Protein AF-A0A7D8YHL4-F1 (afdb_monomer_lite)

Secondary structure (DSSP, 8-state):
---TTS----SHHHHHHHHHHHHHHHHHHHHHHHHHHHHHHHHHHHHHHHH--S--S-----EEETTEEE-HHHHHHHHHHHHHHHHHHHHHHHHHHHHHHHHT-

pLDDT: mean 80.64, std 13.35, range [48.62, 94.75]

Structure (mmCIF, N/CA/C/O backbone):
data_AF-A0A7D8YHL4-F1
#
_entry.id   AF-A0A7D8YHL4-F1
#
loop_
_atom_site.group_PDB
_atom_site.id
_atom_site.type_symbol
_atom_site.label_atom_id
_atom_site.label_alt_id
_atom_site.label_comp_id
_atom_site.label_asym_id
_atom_site.label_entity_id
_atom_site.label_seq_id
_atom_site.pdbx_PDB_ins_code
_atom_site.Cartn_x
_atom_site.Cartn_y
_atom_site.Cartn_z
_atom_site.occupancy
_atom_site.B_iso_or_equiv
_atom_site.auth_seq_id
_atom_site.auth_comp_id
_atom_site.auth_asym_id
_atom_site.auth_atom_id
_atom_site.pdbx_PDB_model_num
ATOM 1 N N . MET A 1 1 ? 28.785 -3.024 -55.436 1.00 51.47 1 MET A N 1
ATOM 2 C CA . MET A 1 1 ? 27.317 -2.856 -55.373 1.00 51.47 1 MET A CA 1
ATOM 3 C C . MET A 1 1 ? 26.881 -3.254 -53.976 1.00 51.47 1 MET A C 1
ATOM 5 O O . MET A 1 1 ? 27.248 -4.341 -53.554 1.00 51.47 1 MET A O 1
ATOM 9 N N . ALA A 1 2 ? 26.217 -2.361 -53.239 1.00 51.47 2 ALA A N 1
ATOM 10 C CA . ALA A 1 2 ? 25.664 -2.686 -51.923 1.00 51.47 2 ALA A CA 1
ATOM 11 C C . ALA A 1 2 ? 24.565 -3.751 -52.078 1.00 51.47 2 ALA A C 1
ATOM 13 O O . ALA A 1 2 ? 23.822 -3.714 -53.060 1.00 51.47 2 ALA A O 1
ATOM 14 N N . ASN A 1 3 ? 24.510 -4.719 -51.163 1.00 58.78 3 ASN A N 1
ATOM 15 C CA . ASN A 1 3 ? 23.579 -5.842 -51.227 1.00 58.78 3 ASN A CA 1
ATOM 16 C C . ASN A 1 3 ? 22.136 -5.353 -50.968 1.00 58.78 3 ASN A C 1
ATOM 18 O O . ASN A 1 3 ? 21.862 -4.874 -49.870 1.00 58.78 3 ASN A O 1
ATOM 22 N N . PRO A 1 4 ? 21.200 -5.479 -51.927 1.00 59.31 4 PRO A N 1
ATOM 23 C CA . PRO A 1 4 ? 19.826 -4.991 -51.775 1.00 59.31 4 PRO A CA 1
ATOM 24 C C . PRO A 1 4 ? 18.961 -5.838 -50.824 1.00 59.31 4 PRO A C 1
ATOM 26 O O . PRO A 1 4 ? 17.824 -5.465 -50.551 1.00 59.31 4 PRO A O 1
ATOM 29 N N . TYR A 1 5 ? 19.491 -6.955 -50.314 1.00 53.50 5 TYR A N 1
ATOM 30 C CA . TYR A 1 5 ? 18.844 -7.806 -49.309 1.00 53.50 5 TYR A CA 1
ATOM 31 C C . TYR A 1 5 ? 19.453 -7.668 -47.918 1.00 53.50 5 TYR A C 1
ATOM 33 O O . TYR A 1 5 ? 19.135 -8.467 -47.040 1.00 53.50 5 TYR A O 1
ATOM 41 N N . GLU A 1 6 ? 20.346 -6.701 -47.703 1.00 51.09 6 GLU A N 1
ATOM 42 C CA . GLU A 1 6 ? 20.789 -6.386 -46.353 1.00 51.09 6 GLU A CA 1
ATOM 43 C C . GLU A 1 6 ? 19.582 -5.796 -45.610 1.00 51.09 6 GLU A C 1
ATOM 45 O O . GLU A 1 6 ? 19.082 -4.737 -46.008 1.00 51.09 6 GLU A O 1
ATOM 50 N N . PRO A 1 7 ? 19.032 -6.490 -44.596 1.00 51.88 7 PRO A N 1
ATOM 51 C CA . PRO A 1 7 ? 17.901 -5.964 -43.866 1.00 51.88 7 PRO A CA 1
ATOM 52 C C . PRO A 1 7 ? 18.367 -4.651 -43.243 1.00 51.88 7 PRO A C 1
ATOM 54 O O . PRO A 1 7 ? 19.256 -4.638 -42.395 1.00 51.88 7 PRO A O 1
ATOM 57 N N . SER A 1 8 ? 17.747 -3.536 -43.618 1.00 53.31 8 SER A N 1
ATOM 58 C CA . SER A 1 8 ? 17.889 -2.254 -42.906 1.00 53.31 8 SER A CA 1
ATOM 59 C C . SER A 1 8 ? 17.149 -2.272 -41.548 1.00 53.31 8 SER A C 1
ATOM 61 O O . SER A 1 8 ? 16.777 -1.246 -40.976 1.00 53.31 8 SER A O 1
ATOM 63 N N . ASP A 1 9 ? 16.986 -3.476 -41.012 1.00 48.62 9 ASP A N 1
ATOM 64 C CA . ASP A 1 9 ? 16.160 -3.907 -39.904 1.00 48.62 9 ASP A CA 1
ATOM 65 C C . ASP A 1 9 ? 17.092 -4.121 -38.697 1.00 48.62 9 ASP A C 1
ATOM 67 O O . ASP A 1 9 ? 17.885 -5.051 -38.680 1.00 48.62 9 ASP A O 1
ATOM 71 N N . PHE A 1 10 ? 17.125 -3.364 -37.605 1.00 55.62 10 PHE A N 1
ATOM 72 C CA . PHE A 1 10 ? 16.330 -2.255 -37.114 1.00 55.62 10 PHE A CA 1
ATOM 73 C C . PHE A 1 10 ? 17.094 -1.633 -35.928 1.00 55.62 10 PHE A C 1
ATOM 75 O O . PHE A 1 10 ? 17.367 -2.334 -34.951 1.00 55.62 10 PHE A O 1
ATOM 82 N N . PRO A 1 11 ? 17.272 -0.307 -35.872 1.00 53.50 11 PRO A N 1
ATOM 83 C CA . PRO A 1 11 ? 17.368 0.393 -34.594 1.00 53.50 11 PRO A CA 1
ATOM 84 C C . PRO A 1 11 ? 15.976 0.780 -34.055 1.00 53.50 11 PRO A C 1
ATOM 86 O O . PRO A 1 11 ? 15.788 0.936 -32.849 1.00 53.50 11 PRO A O 1
ATOM 89 N N . ILE A 1 12 ? 14.959 0.897 -34.918 1.00 52.28 12 ILE A N 1
ATOM 90 C CA . ILE A 1 12 ? 13.655 1.480 -34.551 1.00 52.28 12 ILE A CA 1
ATOM 91 C C . ILE A 1 12 ? 12.814 0.535 -33.673 1.00 52.28 12 ILE A C 1
ATOM 93 O O . ILE A 1 12 ? 12.245 0.977 -32.672 1.00 52.2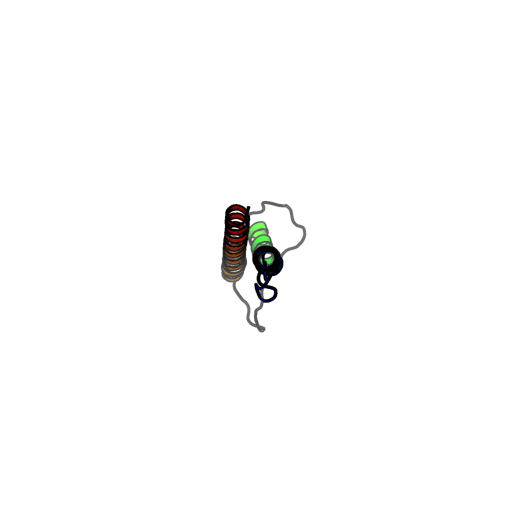8 12 ILE A O 1
ATOM 97 N N . THR A 1 13 ? 12.751 -0.767 -33.981 1.00 54.41 13 THR A N 1
ATOM 98 C CA . THR A 1 13 ? 11.968 -1.740 -33.188 1.00 54.41 13 THR A CA 1
ATOM 99 C C . THR A 1 13 ? 12.616 -2.037 -31.837 1.00 54.41 13 THR A C 1
ATOM 101 O O . THR A 1 13 ? 11.908 -2.080 -30.827 1.00 54.41 13 THR A O 1
ATOM 104 N N . ALA A 1 14 ? 13.946 -2.146 -31.765 1.00 56.06 14 ALA A N 1
ATOM 105 C CA . ALA A 1 14 ? 14.678 -2.317 -30.507 1.00 56.06 14 ALA A CA 1
ATOM 106 C C . ALA A 1 14 ? 14.488 -1.112 -29.562 1.00 56.06 14 ALA A C 1
ATOM 108 O O . ALA A 1 14 ? 14.138 -1.276 -28.388 1.00 56.06 14 ALA A O 1
ATOM 109 N N . VAL A 1 15 ? 14.606 0.116 -30.084 1.00 56.53 15 VAL A N 1
ATOM 110 C CA . VAL A 1 15 ? 14.398 1.355 -29.312 1.00 56.53 15 VAL A CA 1
ATOM 111 C C . VAL A 1 15 ? 12.934 1.518 -28.872 1.00 56.53 15 VAL A C 1
ATOM 113 O O . VAL A 1 15 ? 12.668 1.886 -27.721 1.00 56.53 15 VAL A O 1
ATOM 116 N N . ALA A 1 16 ? 11.962 1.204 -29.736 1.00 59.16 16 ALA A N 1
ATOM 117 C CA . ALA A 1 16 ? 10.538 1.255 -29.394 1.00 59.16 16 ALA A CA 1
ATOM 118 C C . ALA A 1 16 ? 10.150 0.218 -28.321 1.00 59.16 16 ALA A C 1
ATOM 120 O O . ALA A 1 16 ? 9.345 0.515 -27.430 1.00 59.16 16 ALA A O 1
ATOM 121 N N . THR A 1 17 ? 10.751 -0.973 -28.364 1.00 59.91 17 THR A N 1
ATOM 122 C CA . THR A 1 17 ? 10.519 -2.054 -27.392 1.00 59.91 17 THR A CA 1
ATOM 123 C C . THR A 1 17 ? 11.076 -1.682 -26.017 1.00 59.91 17 THR A C 1
ATOM 125 O O . THR A 1 17 ? 10.369 -1.805 -25.013 1.00 59.91 17 THR A O 1
ATOM 128 N N . ASN A 1 18 ? 12.274 -1.090 -25.971 1.00 66.81 18 ASN A N 1
ATOM 129 C CA . ASN A 1 18 ? 12.878 -0.573 -24.742 1.00 66.81 18 ASN A CA 1
ATOM 130 C C . ASN A 1 18 ? 12.056 0.555 -24.095 1.00 66.81 18 ASN A C 1
ATOM 132 O O . ASN A 1 18 ? 11.817 0.542 -22.884 1.00 66.81 18 ASN A O 1
ATOM 136 N N . ARG A 1 19 ? 11.538 1.507 -24.887 1.00 67.81 19 ARG A N 1
ATOM 137 C CA . ARG A 1 19 ? 10.662 2.575 -24.363 1.00 67.81 19 ARG A CA 1
ATOM 138 C C . ARG A 1 19 ? 9.339 2.034 -23.820 1.00 67.81 19 ARG A C 1
ATOM 140 O O . ARG A 1 19 ? 8.888 2.481 -22.763 1.00 67.81 19 ARG A O 1
ATOM 147 N N . ARG A 1 20 ? 8.719 1.063 -24.503 1.00 72.88 20 ARG A N 1
ATOM 148 C CA . ARG A 1 20 ? 7.491 0.403 -24.022 1.00 72.88 20 ARG A CA 1
ATOM 149 C C . ARG A 1 20 ? 7.737 -0.355 -22.716 1.00 72.88 20 ARG A C 1
ATOM 151 O O . ARG A 1 20 ? 6.909 -0.253 -21.813 1.00 72.88 20 ARG A O 1
ATOM 158 N N . ALA A 1 21 ? 8.867 -1.049 -22.584 1.00 72.88 21 ALA A N 1
ATOM 159 C CA . ALA A 1 21 ? 9.232 -1.766 -21.364 1.00 72.88 21 ALA A CA 1
ATOM 160 C C . ALA A 1 21 ? 9.412 -0.816 -20.167 1.00 72.88 21 ALA A C 1
ATOM 162 O O . ALA A 1 21 ? 8.786 -1.016 -19.129 1.00 72.88 21 ALA A O 1
ATOM 163 N N . VAL A 1 22 ? 10.174 0.274 -20.324 1.00 78.12 22 VAL A N 1
ATOM 164 C CA . VAL A 1 22 ? 10.352 1.294 -19.270 1.00 78.12 22 VAL A CA 1
ATOM 165 C C . VAL A 1 22 ? 9.015 1.928 -18.872 1.00 78.12 22 VAL A C 1
ATOM 167 O O . VAL A 1 22 ? 8.739 2.095 -17.685 1.00 78.12 22 VAL A O 1
ATOM 170 N N . ARG A 1 23 ? 8.148 2.240 -19.846 1.00 82.31 23 ARG A N 1
ATOM 171 C CA . ARG A 1 23 ? 6.820 2.816 -19.583 1.00 82.31 23 ARG A CA 1
ATOM 172 C C . ARG A 1 23 ? 5.922 1.870 -18.781 1.00 82.31 23 ARG A C 1
ATOM 174 O O . ARG A 1 23 ? 5.214 2.335 -17.894 1.00 82.31 23 ARG A O 1
ATOM 181 N N . ARG A 1 24 ? 5.961 0.560 -19.054 1.00 83.00 24 ARG A N 1
ATOM 182 C CA . ARG A 1 24 ? 5.191 -0.446 -18.298 1.00 83.00 24 ARG A CA 1
ATOM 183 C C . ARG A 1 24 ? 5.576 -0.466 -16.818 1.00 83.00 24 ARG A C 1
ATOM 185 O O . ARG A 1 24 ? 4.684 -0.504 -15.979 1.00 83.00 24 ARG A O 1
ATOM 192 N N . TYR A 1 25 ? 6.868 -0.373 -16.500 1.00 85.06 25 TYR A N 1
ATOM 193 C CA . TYR A 1 25 ? 7.328 -0.321 -15.108 1.00 85.06 25 TYR A CA 1
ATOM 194 C C . TYR A 1 25 ? 6.847 0.934 -14.372 1.00 85.06 25 TYR A C 1
ATOM 196 O O . TYR A 1 25 ? 6.409 0.833 -13.230 1.00 85.06 25 TYR A O 1
ATOM 204 N N . TRP A 1 26 ? 6.855 2.094 -15.036 1.00 85.81 26 TRP A N 1
ATOM 205 C CA . TRP A 1 26 ? 6.301 3.323 -14.461 1.00 85.81 26 TRP A CA 1
ATOM 206 C C . TRP A 1 26 ? 4.798 3.224 -14.210 1.00 85.81 26 TRP A C 1
ATOM 208 O O . TRP A 1 26 ? 4.351 3.537 -13.113 1.00 85.81 26 TRP A O 1
ATOM 218 N N . ILE A 1 27 ? 4.029 2.729 -15.184 1.00 89.94 27 ILE A N 1
ATOM 219 C CA . ILE A 1 27 ? 2.581 2.536 -15.023 1.00 89.94 27 ILE A CA 1
ATOM 220 C C . ILE A 1 27 ? 2.294 1.574 -13.863 1.00 89.94 27 ILE A C 1
ATOM 222 O O . ILE A 1 27 ? 1.466 1.880 -13.009 1.00 89.94 27 ILE A O 1
ATOM 226 N N . GLY A 1 28 ? 3.006 0.443 -13.798 1.00 88.44 28 GLY A N 1
ATOM 227 C CA . GLY A 1 28 ? 2.863 -0.528 -12.712 1.00 88.44 28 GLY A CA 1
ATOM 228 C C . GLY A 1 28 ? 3.209 0.062 -11.343 1.00 88.44 28 GLY A C 1
ATOM 229 O O . GLY A 1 28 ? 2.465 -0.132 -10.388 1.00 88.44 28 GLY A O 1
ATOM 230 N N . SER A 1 29 ? 4.288 0.845 -11.257 1.00 90.50 29 SER A N 1
ATOM 231 C CA . SER A 1 29 ? 4.658 1.562 -10.034 1.00 90.50 29 SER A CA 1
ATOM 232 C C . SER A 1 29 ? 3.567 2.530 -9.584 1.00 90.50 29 SER A C 1
ATOM 234 O O . SER A 1 29 ? 3.211 2.531 -8.410 1.00 90.50 29 SER A O 1
ATOM 236 N N .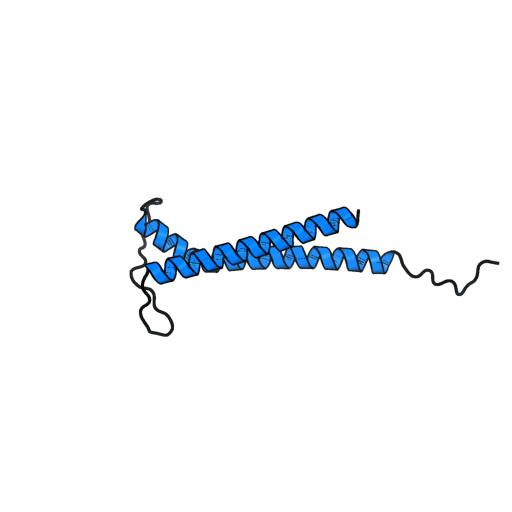 THR A 1 30 ? 3.032 3.351 -10.491 1.00 91.44 30 THR A N 1
ATOM 237 C CA . THR A 1 30 ? 1.989 4.324 -10.149 1.00 91.44 30 THR A CA 1
ATOM 238 C C . THR A 1 30 ? 0.706 3.625 -9.709 1.00 91.44 30 THR A C 1
ATOM 240 O O . THR A 1 30 ? 0.118 4.016 -8.705 1.00 91.44 30 THR A O 1
ATOM 243 N N . ALA A 1 31 ? 0.300 2.561 -10.406 1.00 92.94 31 ALA A N 1
ATOM 244 C CA . ALA A 1 31 ? -0.877 1.781 -10.038 1.00 92.94 31 ALA A CA 1
ATOM 245 C C . ALA A 1 31 ? -0.737 1.162 -8.639 1.00 92.94 31 ALA A C 1
ATOM 247 O O . ALA A 1 31 ? -1.635 1.317 -7.815 1.00 92.94 31 ALA A O 1
ATOM 248 N N . LEU A 1 32 ? 0.402 0.529 -8.336 1.00 92.12 32 LEU A N 1
ATOM 249 C CA . LEU A 1 32 ? 0.661 -0.042 -7.009 1.00 92.12 32 LEU A CA 1
ATOM 250 C C . LEU A 1 32 ? 0.666 1.018 -5.908 1.00 92.12 32 LEU A C 1
ATOM 252 O O . LEU A 1 32 ? 0.185 0.756 -4.809 1.00 92.12 32 LEU A O 1
ATOM 256 N N . LEU A 1 33 ? 1.177 2.215 -6.196 1.00 91.94 33 LEU A N 1
ATOM 257 C CA . LEU A 1 33 ? 1.201 3.308 -5.231 1.00 91.94 33 LEU A CA 1
ATOM 258 C C . LEU A 1 33 ? -0.217 3.793 -4.902 1.00 91.94 33 LEU A C 1
ATOM 260 O O . LEU A 1 33 ? -0.553 3.924 -3.725 1.00 91.94 33 LEU A O 1
ATOM 264 N N . LEU A 1 34 ? -1.061 3.979 -5.923 1.00 93.38 34 LEU A N 1
ATOM 265 C CA . LEU A 1 34 ? -2.466 4.360 -5.751 1.00 93.38 34 LEU A CA 1
ATOM 266 C C . LEU A 1 34 ? -3.252 3.296 -4.977 1.00 93.38 34 LEU A C 1
ATOM 268 O O . LEU A 1 34 ? -3.926 3.626 -4.005 1.00 93.38 34 LEU A O 1
ATOM 272 N N . VAL A 1 35 ? -3.109 2.021 -5.350 1.00 93.31 35 VAL A N 1
ATOM 273 C CA . VAL A 1 35 ? -3.753 0.909 -4.633 1.00 93.31 35 VAL A CA 1
ATOM 274 C C . VAL A 1 35 ? -3.259 0.841 -3.187 1.00 93.31 35 VAL A C 1
ATOM 276 O O . VAL A 1 35 ? -4.063 0.684 -2.273 1.00 93.31 35 VAL A O 1
ATOM 279 N N . GLY A 1 36 ? -1.956 1.021 -2.958 1.00 90.69 36 GLY A N 1
ATOM 280 C CA . GLY A 1 36 ? -1.377 1.045 -1.616 1.00 90.69 36 GLY A CA 1
ATOM 281 C C . GLY A 1 36 ? -1.963 2.147 -0.733 1.00 90.69 36 GLY A C 1
ATOM 282 O O . GLY A 1 36 ? -2.247 1.887 0.432 1.00 90.69 36 GLY A O 1
ATOM 283 N N . ILE A 1 37 ? -2.225 3.342 -1.284 1.00 90.38 37 ILE A N 1
ATOM 284 C CA . ILE A 1 37 ? -2.907 4.427 -0.554 1.00 90.38 37 ILE A CA 1
ATOM 285 C C . ILE A 1 37 ? -4.314 3.986 -0.143 1.00 90.38 37 ILE A C 1
ATOM 287 O O . ILE A 1 37 ? -4.681 4.119 1.023 1.00 90.38 37 ILE A O 1
ATOM 291 N N . THR A 1 38 ? -5.094 3.433 -1.075 1.00 91.12 38 THR A N 1
ATOM 292 C CA . THR A 1 38 ? -6.469 2.995 -0.796 1.00 91.12 38 THR A CA 1
ATOM 293 C C . THR A 1 38 ? -6.519 1.901 0.269 1.00 91.12 38 THR A C 1
ATOM 295 O O . THR A 1 38 ? -7.378 1.941 1.145 1.00 91.12 38 THR A O 1
ATOM 298 N N . VAL A 1 39 ? -5.578 0.955 0.231 1.00 91.62 39 VAL A N 1
ATOM 299 C CA . VAL A 1 39 ? -5.476 -0.130 1.217 1.00 91.62 39 VAL A CA 1
ATOM 300 C C . VAL A 1 39 ? -5.020 0.388 2.586 1.00 91.62 39 VAL A C 1
ATOM 302 O O . VAL A 1 39 ? -5.524 -0.074 3.606 1.00 91.62 39 VAL A O 1
ATOM 305 N N . ALA A 1 40 ? -4.104 1.360 2.632 1.00 90.81 40 ALA A N 1
ATOM 306 C CA . ALA A 1 40 ? -3.569 1.900 3.883 1.00 90.81 40 ALA A CA 1
ATOM 307 C C . ALA A 1 40 ? -4.521 2.871 4.597 1.00 90.81 40 ALA A C 1
ATOM 309 O O . ALA A 1 40 ? -4.491 2.949 5.825 1.00 90.81 40 ALA A O 1
ATOM 310 N N . LEU A 1 41 ? -5.356 3.606 3.852 1.00 89.44 41 LEU A N 1
ATOM 311 C CA . LEU A 1 41 ? -6.260 4.644 4.367 1.00 89.44 41 LEU A CA 1
ATOM 312 C C . LEU A 1 41 ? -7.056 4.248 5.626 1.00 89.44 41 LEU A C 1
ATOM 314 O O . LEU A 1 41 ? -6.966 4.979 6.612 1.00 89.44 41 LEU A O 1
ATOM 318 N N . PRO A 1 42 ? -7.800 3.125 5.660 1.00 87.62 42 PRO A N 1
ATOM 319 C CA . PRO A 1 42 ? -8.560 2.747 6.853 1.00 87.62 42 PRO A CA 1
ATOM 320 C C . PRO A 1 42 ? -7.659 2.493 8.070 1.00 87.62 42 PRO A C 1
ATOM 322 O O . PRO A 1 42 ? -7.991 2.909 9.178 1.00 87.62 42 PRO A O 1
ATOM 325 N N . GLY A 1 43 ? -6.488 1.882 7.867 1.00 87.81 43 GLY A N 1
ATOM 326 C CA . GLY A 1 43 ? -5.505 1.682 8.932 1.00 87.81 43 GLY A CA 1
ATOM 327 C C . GLY A 1 43 ? -4.895 2.992 9.433 1.00 87.81 43 GLY A C 1
ATOM 328 O O . GLY A 1 43 ? -4.706 3.151 10.634 1.00 87.81 43 GLY A O 1
ATOM 329 N N . LEU A 1 44 ? -4.634 3.951 8.539 1.00 88.88 44 LEU A N 1
ATOM 330 C CA . LEU A 1 44 ? -4.144 5.284 8.907 1.00 88.88 44 LEU A CA 1
ATOM 331 C C . LEU A 1 44 ? -5.178 6.072 9.719 1.00 88.88 44 LEU A C 1
ATOM 333 O O . LEU A 1 44 ? -4.809 6.751 10.674 1.00 88.88 44 LEU A O 1
ATOM 337 N N . LEU A 1 45 ? -6.463 5.967 9.371 1.00 88.81 45 LEU A N 1
ATOM 338 C CA . LEU A 1 45 ? -7.546 6.606 10.122 1.00 88.81 45 LEU A CA 1
ATOM 339 C C . LEU A 1 45 ? -7.681 6.019 11.530 1.00 88.81 45 LEU A C 1
ATOM 341 O O . LEU A 1 45 ? -7.760 6.780 12.492 1.00 88.81 45 LEU A O 1
ATOM 345 N N . LEU A 1 46 ? -7.648 4.689 11.656 1.00 89.25 46 LEU A N 1
ATOM 346 C CA . LEU A 1 46 ? -7.656 4.021 12.959 1.00 89.25 46 LEU A CA 1
ATOM 347 C C . LEU A 1 46 ? -6.437 4.400 13.803 1.00 89.25 46 LEU A C 1
ATOM 349 O O . LEU A 1 46 ? -6.579 4.737 14.973 1.00 89.25 46 LEU A O 1
ATOM 353 N N . LEU A 1 47 ? -5.246 4.411 13.202 1.00 88.56 47 LEU A N 1
ATOM 354 C CA . LEU A 1 47 ? -4.023 4.800 13.901 1.00 88.56 47 LEU A CA 1
ATOM 355 C C . LEU A 1 47 ? -4.080 6.263 14.369 1.00 88.56 47 LEU A C 1
ATOM 357 O O . LEU A 1 47 ? -3.664 6.577 15.480 1.00 88.56 47 LEU A O 1
ATOM 361 N N . ASN A 1 48 ? -4.635 7.161 13.549 1.00 89.38 48 ASN A N 1
ATOM 362 C CA . ASN A 1 48 ? -4.841 8.553 13.940 1.00 89.38 48 ASN A CA 1
ATOM 363 C C . ASN A 1 48 ? -5.834 8.689 15.103 1.00 89.38 48 ASN A C 1
ATOM 365 O O . ASN A 1 48 ? -5.638 9.543 15.961 1.00 89.38 48 ASN A O 1
ATOM 369 N N . GLN A 1 49 ? -6.877 7.856 15.150 1.00 87.12 49 GLN A N 1
ATOM 370 C CA . GLN A 1 49 ? -7.832 7.827 16.263 1.00 87.12 49 GLN A CA 1
ATOM 371 C C . GLN A 1 49 ? -7.197 7.300 17.555 1.00 87.12 49 GLN A C 1
ATOM 373 O O . GLN A 1 49 ? -7.491 7.826 18.623 1.00 87.12 49 GLN A O 1
ATOM 378 N N . GLU A 1 50 ? -6.303 6.312 17.464 1.00 85.00 50 GLU A N 1
ATOM 379 C CA . GLU A 1 50 ? -5.560 5.794 18.620 1.00 85.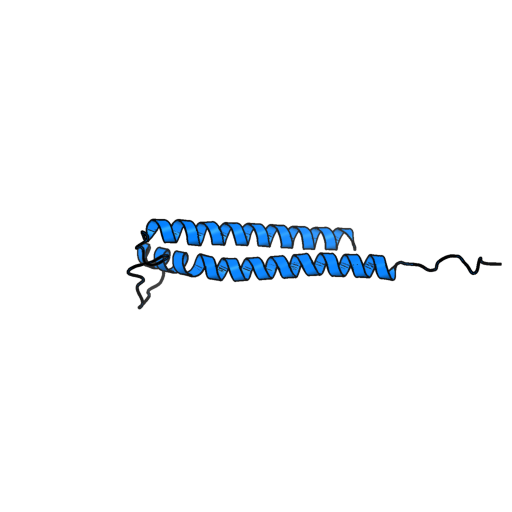00 50 GLU A CA 1
ATOM 380 C C . GLU A 1 50 ? -4.536 6.804 19.161 1.00 85.00 50 GLU A C 1
ATOM 382 O O . GLU A 1 50 ? -4.368 6.925 20.373 1.00 85.00 50 GLU A O 1
ATOM 387 N N . LEU A 1 51 ? -3.846 7.532 18.276 1.00 86.81 51 LEU A N 1
ATOM 388 C CA . LEU A 1 51 ? -2.733 8.412 18.651 1.00 86.81 51 LEU A CA 1
ATOM 389 C C . LEU A 1 51 ? -3.124 9.886 18.820 1.00 86.81 51 LEU A C 1
ATOM 391 O O . LEU A 1 51 ? -2.352 10.661 19.381 1.00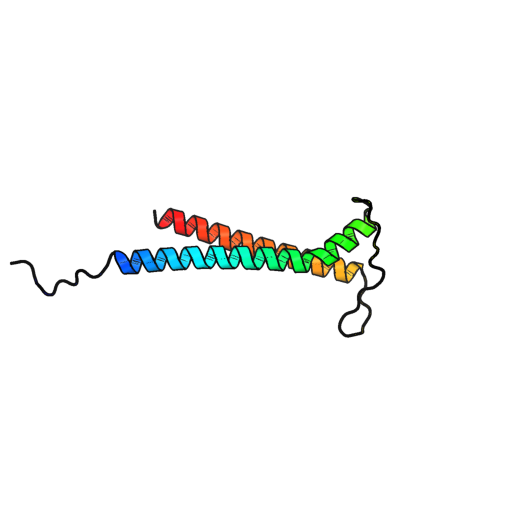 86.81 51 LEU A O 1
ATOM 395 N N . GLY A 1 52 ? -4.296 10.289 18.325 1.00 85.56 52 GLY A N 1
ATOM 396 C CA . GLY A 1 52 ? -4.801 11.658 18.432 1.00 85.56 52 GLY A CA 1
ATOM 397 C C . GLY A 1 52 ? -3.953 12.704 17.701 1.00 85.56 52 GLY A C 1
ATOM 398 O O . GLY A 1 52 ? -3.952 13.866 18.098 1.00 85.56 52 GLY A O 1
ATOM 399 N N . TRP A 1 53 ? -3.210 12.316 16.657 1.00 84.31 53 TRP A N 1
ATOM 400 C CA . TRP A 1 53 ? -2.281 13.215 15.956 1.00 84.31 53 TRP A CA 1
ATOM 401 C C . TRP A 1 53 ? -2.981 14.353 15.213 1.00 84.31 53 TRP A C 1
ATOM 403 O O . TRP A 1 53 ? -2.479 15.476 15.187 1.00 84.31 53 TRP A O 1
ATOM 413 N N . ILE A 1 54 ? -4.129 14.067 14.598 1.00 85.88 54 ILE A N 1
ATOM 414 C CA . ILE A 1 54 ? -4.930 15.035 13.850 1.00 85.88 54 ILE A CA 1
ATOM 415 C C . ILE A 1 54 ? -6.343 15.057 14.443 1.00 85.88 54 ILE A C 1
ATOM 417 O O . ILE A 1 54 ? -7.000 14.005 14.466 1.00 85.88 54 ILE A O 1
ATOM 421 N N . PRO A 1 55 ? -6.849 16.229 14.877 1.00 81.19 55 PRO A N 1
ATOM 422 C CA . PRO A 1 55 ? -8.217 16.352 15.359 1.00 81.19 55 PRO A CA 1
ATOM 423 C C . PRO A 1 55 ? -9.186 15.982 14.235 1.00 81.19 55 PRO A C 1
ATOM 425 O O . PRO A 1 55 ? -9.204 16.590 13.166 1.00 81.19 55 PRO A O 1
ATOM 428 N N . THR A 1 56 ? -9.980 14.946 14.479 1.00 77.38 56 THR A N 1
ATOM 429 C CA . THR A 1 56 ? -10.927 14.379 13.518 1.00 77.38 56 THR A CA 1
ATOM 430 C C . THR A 1 56 ? -12.317 14.356 14.138 1.00 77.38 56 THR A C 1
ATOM 432 O O . THR A 1 56 ? -12.479 14.062 15.317 1.00 77.38 56 THR A O 1
ATOM 435 N N . GLN A 1 57 ? -13.331 14.714 13.347 1.00 78.56 57 GLN A N 1
ATOM 436 C CA . GLN A 1 57 ? -14.732 14.739 13.792 1.00 78.56 57 GLN A CA 1
ATOM 437 C C . GLN A 1 57 ? -15.435 13.387 13.594 1.00 78.56 57 GLN A C 1
ATOM 439 O O . GLN A 1 57 ? -16.556 13.198 14.058 1.00 78.56 57 GLN A O 1
ATOM 444 N N . THR A 1 58 ? -14.793 12.451 12.889 1.00 73.31 58 THR A N 1
ATOM 445 C CA . THR A 1 58 ? -15.352 11.147 12.528 1.00 73.31 58 THR A CA 1
ATOM 446 C C . THR A 1 58 ? -14.521 10.006 13.114 1.00 73.31 58 THR A C 1
ATOM 448 O O . THR A 1 58 ? -13.292 9.976 13.012 1.00 73.31 58 THR A O 1
ATOM 451 N N . GLY A 1 59 ? -15.225 9.063 13.746 1.00 72.19 59 GLY A N 1
ATOM 452 C CA . GLY A 1 59 ? -14.683 7.869 14.395 1.00 72.19 59 GLY A CA 1
ATOM 453 C C . GLY A 1 59 ? -14.980 6.598 13.594 1.00 72.19 59 GLY A C 1
ATOM 454 O O . GLY A 1 59 ? -16.067 6.479 13.031 1.00 72.19 59 GLY A O 1
ATOM 455 N N . ILE A 1 60 ? -14.051 5.637 13.554 1.00 78.06 60 ILE A N 1
ATOM 456 C CA . ILE A 1 60 ? -14.324 4.273 13.086 1.00 78.06 60 ILE A CA 1
ATOM 457 C C . ILE A 1 60 ? -14.500 3.415 14.339 1.00 78.06 60 ILE A C 1
ATOM 459 O O . ILE A 1 60 ? -13.548 3.162 15.070 1.00 78.06 60 ILE A O 1
ATOM 463 N N . PHE A 1 61 ? -15.733 2.983 14.598 1.00 75.88 61 PHE A N 1
ATOM 464 C CA . PHE A 1 61 ? -16.084 2.280 15.840 1.00 75.88 61 PHE A CA 1
ATOM 465 C C . PHE A 1 61 ? -16.178 0.758 15.684 1.00 75.88 61 PHE A C 1
ATOM 467 O O . PHE A 1 61 ? -16.179 0.037 16.677 1.00 75.88 61 PHE A O 1
ATOM 474 N N . GLY A 1 62 ? -16.214 0.262 14.448 1.00 78.06 62 GLY A N 1
ATOM 475 C CA . GLY A 1 62 ? -16.227 -1.163 14.152 1.00 78.06 62 GLY A CA 1
ATOM 476 C C . GLY A 1 62 ? -15.855 -1.422 12.701 1.00 78.06 62 GLY A C 1
ATOM 477 O O . GLY A 1 62 ? -16.217 -0.650 11.812 1.00 78.06 62 GLY A O 1
ATOM 478 N N . ILE A 1 63 ? -15.112 -2.503 12.475 1.00 82.69 63 ILE A N 1
ATOM 479 C CA . ILE A 1 63 ? -14.781 -3.004 11.144 1.00 82.69 63 ILE A CA 1
ATOM 480 C C . ILE A 1 63 ? -15.325 -4.416 11.027 1.00 82.69 63 ILE A C 1
ATOM 482 O O . ILE A 1 63 ? -15.089 -5.266 11.886 1.00 82.69 63 ILE A O 1
ATOM 486 N N . GLU A 1 64 ? -16.025 -4.669 9.931 1.00 87.12 64 GLU A N 1
ATOM 487 C CA . GLU A 1 64 ? -16.579 -5.975 9.618 1.00 87.12 64 GLU A CA 1
ATOM 488 C C . GLU A 1 64 ? -16.008 -6.483 8.300 1.00 87.12 64 GLU A C 1
ATOM 490 O O . GLU A 1 64 ? -15.879 -5.744 7.323 1.00 87.12 64 GLU A O 1
ATOM 495 N N . PHE A 1 65 ? -15.676 -7.770 8.270 1.00 82.00 65 PHE A N 1
ATOM 496 C CA . PHE A 1 65 ? -15.254 -8.461 7.062 1.00 82.00 65 PHE A CA 1
ATOM 497 C C . PHE A 1 65 ? -16.141 -9.685 6.860 1.00 82.00 65 PHE A C 1
ATOM 499 O O . PHE A 1 65 ? -16.211 -10.555 7.728 1.00 82.00 65 PHE A O 1
ATOM 506 N N . ASN A 1 66 ? -16.846 -9.745 5.728 1.00 87.69 66 ASN A N 1
ATOM 507 C CA . ASN A 1 66 ? -17.832 -10.793 5.431 1.00 87.69 66 ASN A CA 1
ATOM 508 C C . ASN A 1 66 ? -18.866 -10.998 6.562 1.00 87.69 66 ASN A C 1
ATOM 510 O O . ASN A 1 66 ? -19.192 -12.132 6.913 1.00 87.69 66 ASN A O 1
ATOM 514 N N . GLY A 1 67 ? -19.339 -9.904 7.171 1.00 87.06 67 GLY A N 1
ATOM 515 C CA . GLY A 1 67 ? -20.319 -9.932 8.265 1.0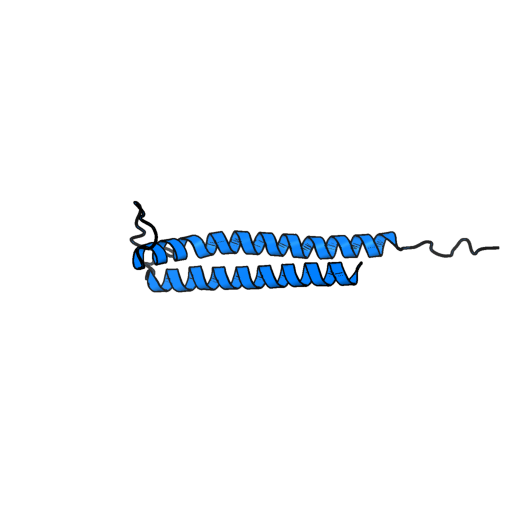0 87.06 67 GLY A CA 1
ATOM 516 C C . GLY A 1 67 ? -19.774 -10.424 9.611 1.00 87.06 67 GLY A C 1
ATOM 517 O O . GLY A 1 67 ? -20.552 -10.705 10.517 1.00 87.06 67 GLY A O 1
ATOM 518 N N . ARG A 1 68 ? -18.449 -10.567 9.758 1.00 88.88 68 ARG A N 1
ATOM 519 C CA . ARG A 1 68 ? -17.802 -10.889 11.036 1.00 88.88 68 ARG A CA 1
ATOM 520 C C . ARG A 1 68 ? -17.040 -9.676 11.566 1.00 88.88 68 ARG A C 1
ATOM 522 O O . ARG A 1 68 ? -16.294 -9.072 10.789 1.00 88.88 68 ARG A O 1
ATOM 529 N N . PRO A 1 69 ? -17.158 -9.352 12.864 1.00 88.25 69 PRO A N 1
ATOM 530 C CA . PRO A 1 69 ? -16.381 -8.277 13.457 1.00 88.25 69 PRO A CA 1
ATOM 531 C C . PRO A 1 69 ? -14.896 -8.643 13.450 1.00 88.25 69 PRO A C 1
ATOM 533 O O . PRO A 1 69 ?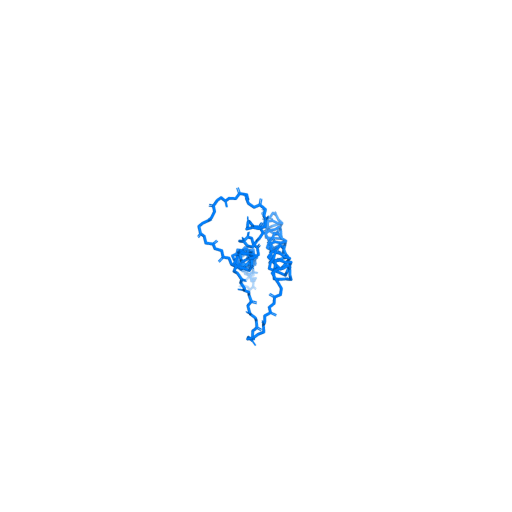 -14.503 -9.755 13.812 1.00 88.25 69 PRO A O 1
ATOM 536 N N . VAL A 1 70 ? -14.066 -7.694 13.034 1.00 88.62 70 VAL A N 1
ATOM 537 C CA . VAL A 1 70 ? -12.607 -7.794 13.049 1.00 88.62 70 VAL A CA 1
ATOM 538 C C . VAL A 1 70 ? -12.080 -6.787 14.059 1.00 88.62 70 VAL A C 1
ATOM 540 O O . VAL A 1 70 ? -12.559 -5.659 14.128 1.00 88.62 70 VAL A O 1
ATOM 543 N N . SER A 1 71 ? -11.082 -7.181 14.853 1.00 88.12 71 SER A N 1
ATOM 544 C CA . SER A 1 71 ? -10.486 -6.251 15.812 1.00 88.12 71 SER A CA 1
ATOM 545 C C . SER A 1 71 ? -9.806 -5.081 15.089 1.00 88.12 71 SER A C 1
ATOM 547 O O . SER A 1 71 ? -9.110 -5.286 14.087 1.00 88.12 71 SER A O 1
ATOM 549 N N . ASN A 1 72 ? -9.954 -3.864 15.621 1.00 85.88 72 ASN A N 1
ATOM 550 C CA . ASN A 1 72 ? -9.331 -2.665 15.050 1.00 85.88 72 ASN A CA 1
ATOM 551 C C . ASN A 1 72 ? -7.808 -2.824 14.945 1.00 85.88 72 ASN A C 1
ATOM 553 O O . ASN A 1 72 ? -7.232 -2.527 13.905 1.00 85.88 72 ASN A O 1
ATOM 557 N N . ALA A 1 73 ? -7.164 -3.418 15.956 1.00 86.00 73 ALA A N 1
ATOM 558 C CA . ALA A 1 73 ? -5.728 -3.696 15.932 1.00 86.00 73 ALA A CA 1
ATOM 559 C C . ALA A 1 73 ? -5.323 -4.620 14.767 1.00 86.00 73 ALA A C 1
ATOM 561 O O . ALA A 1 73 ? -4.303 -4.398 14.110 1.00 86.00 73 ALA A O 1
ATOM 562 N N . THR A 1 74 ? -6.121 -5.654 14.486 1.00 88.56 74 THR A N 1
ATOM 563 C CA . THR A 1 74 ? -5.899 -6.555 13.346 1.00 88.56 74 THR A CA 1
ATOM 564 C C . THR A 1 74 ? -6.068 -5.807 12.025 1.00 88.56 74 THR A C 1
ATOM 566 O O . THR A 1 74 ? -5.203 -5.903 11.153 1.00 88.56 74 THR A O 1
ATOM 569 N N . ALA A 1 75 ? -7.140 -5.027 11.891 1.00 86.88 75 ALA A N 1
ATOM 570 C CA . ALA A 1 75 ? -7.417 -4.244 10.693 1.00 86.88 75 ALA A CA 1
ATOM 571 C C . ALA A 1 75 ? -6.322 -3.200 10.412 1.00 86.88 75 ALA A C 1
ATOM 573 O O . ALA A 1 75 ? -5.866 -3.096 9.271 1.00 86.88 75 ALA A O 1
ATOM 574 N N . THR A 1 76 ? -5.833 -2.498 11.440 1.00 89.38 76 THR A N 1
ATOM 575 C CA . THR A 1 76 ? -4.718 -1.543 11.341 1.00 89.38 76 THR A CA 1
ATOM 576 C C . THR A 1 76 ? -3.451 -2.229 10.843 1.00 89.38 76 THR A C 1
ATOM 578 O O . THR A 1 76 ? -2.857 -1.787 9.858 1.00 89.38 76 THR A O 1
ATOM 581 N N . ARG A 1 77 ? -3.057 -3.350 11.466 1.00 90.62 77 ARG A N 1
ATOM 582 C CA . ARG A 1 77 ? -1.841 -4.093 11.093 1.00 90.62 77 ARG A CA 1
ATOM 583 C C . ARG A 1 77 ? -1.880 -4.571 9.646 1.00 90.62 77 ARG A C 1
ATOM 585 O O . ARG A 1 77 ? -0.899 -4.383 8.931 1.00 90.62 77 ARG A O 1
ATOM 592 N N . TYR A 1 78 ? -2.992 -5.159 9.205 1.00 90.12 78 TYR A N 1
ATOM 593 C CA . TYR A 1 78 ? -3.110 -5.637 7.826 1.00 90.12 78 TYR A CA 1
ATOM 594 C C . TYR A 1 78 ? -3.187 -4.494 6.816 1.00 90.12 78 TYR A C 1
ATOM 596 O O . TYR A 1 78 ? -2.490 -4.547 5.808 1.00 90.12 78 TYR A O 1
ATOM 604 N N . SER A 1 79 ? -3.970 -3.449 7.087 1.00 91.31 79 SER A N 1
ATOM 605 C CA . SER A 1 79 ? -4.133 -2.315 6.166 1.00 91.31 79 SER A CA 1
ATOM 606 C C . SER A 1 79 ? -2.814 -1.570 5.957 1.00 91.31 79 SER A C 1
ATOM 608 O O . SER A 1 79 ? -2.380 -1.369 4.823 1.00 91.31 79 SER A O 1
ATOM 610 N N . ILE A 1 80 ? -2.125 -1.221 7.049 1.00 91.75 80 ILE A N 1
ATOM 611 C CA . ILE A 1 80 ? -0.827 -0.540 6.980 1.00 91.75 80 ILE A CA 1
ATOM 612 C C . ILE A 1 80 ? 0.238 -1.483 6.416 1.00 91.75 80 ILE A C 1
ATOM 614 O O . ILE A 1 80 ? 0.988 -1.088 5.527 1.00 91.75 80 ILE A O 1
ATOM 618 N N . GLY A 1 81 ? 0.292 -2.736 6.877 1.00 92.25 81 GLY A N 1
ATOM 619 C CA . GLY A 1 81 ? 1.279 -3.713 6.417 1.00 92.25 81 GLY A CA 1
ATOM 620 C C . GLY A 1 81 ? 1.192 -3.985 4.914 1.00 92.25 81 GLY A C 1
ATOM 621 O O . GLY A 1 81 ? 2.205 -3.929 4.217 1.00 92.25 81 GLY A O 1
ATOM 622 N N . LEU A 1 82 ? -0.017 -4.217 4.394 1.00 92.19 82 LEU A N 1
ATOM 623 C CA . LEU A 1 82 ? -0.245 -4.411 2.960 1.00 92.19 82 LEU A CA 1
ATOM 624 C C . LEU A 1 82 ? 0.031 -3.131 2.168 1.00 92.19 82 LEU A C 1
ATOM 626 O O . LEU A 1 82 ? 0.674 -3.196 1.121 1.00 92.19 82 LEU A O 1
ATOM 630 N N . GLY A 1 83 ? -0.391 -1.969 2.673 1.00 90.94 83 GLY A N 1
ATOM 631 C CA . GLY A 1 83 ? -0.097 -0.678 2.052 1.00 90.94 83 GLY A CA 1
ATOM 632 C C . GLY A 1 83 ? 1.406 -0.428 1.897 1.00 90.94 83 GLY A C 1
ATOM 633 O O . GLY A 1 83 ? 1.875 -0.119 0.801 1.00 90.94 83 GLY A O 1
ATOM 634 N N . LEU A 1 84 ? 2.180 -0.652 2.962 1.00 92.75 84 LEU A N 1
ATOM 635 C CA . LEU A 1 84 ? 3.639 -0.523 2.948 1.00 92.75 84 LEU A CA 1
ATOM 636 C C . LEU A 1 84 ? 4.300 -1.521 1.993 1.00 92.75 84 LEU A C 1
ATOM 638 O O . LEU A 1 84 ? 5.214 -1.147 1.258 1.00 92.75 84 LEU A O 1
ATOM 642 N N . ALA A 1 85 ? 3.830 -2.771 1.956 1.00 94.75 85 ALA A N 1
ATOM 643 C CA . ALA A 1 85 ? 4.342 -3.774 1.024 1.00 94.75 85 ALA A CA 1
ATOM 644 C C . ALA A 1 85 ? 4.107 -3.367 -0.443 1.00 94.75 85 ALA A C 1
ATOM 646 O O . ALA A 1 85 ? 5.008 -3.488 -1.278 1.00 94.75 85 ALA A O 1
ATOM 647 N N . LEU A 1 86 ? 2.925 -2.824 -0.756 1.00 93.50 86 LEU A N 1
ATOM 648 C CA . LEU A 1 86 ? 2.597 -2.313 -2.089 1.00 93.50 86 LEU A CA 1
ATOM 649 C C . LEU A 1 86 ? 3.452 -1.100 -2.463 1.00 93.50 86 LEU A C 1
ATOM 651 O O . LEU A 1 86 ? 3.928 -1.009 -3.595 1.00 93.50 86 LEU A O 1
ATOM 655 N N . TRP A 1 87 ? 3.703 -0.193 -1.520 1.00 92.38 87 TRP A N 1
ATOM 656 C CA . TRP A 1 87 ? 4.594 0.945 -1.743 1.00 92.38 87 TRP A CA 1
ATOM 657 C C . TRP A 1 87 ? 6.047 0.517 -1.950 1.00 92.38 87 TRP A C 1
ATOM 659 O O . TRP A 1 87 ? 6.702 1.022 -2.861 1.00 92.38 87 TRP A O 1
ATOM 669 N N . ALA A 1 88 ? 6.542 -0.458 -1.188 1.00 94.50 88 ALA A N 1
ATOM 670 C CA . ALA A 1 88 ? 7.865 -1.032 -1.410 1.00 94.50 88 ALA A CA 1
ATOM 671 C C . ALA A 1 88 ? 7.973 -1.649 -2.816 1.00 94.50 88 ALA A C 1
ATOM 673 O O . ALA A 1 88 ? 8.929 -1.378 -3.545 1.00 94.50 88 ALA A O 1
ATOM 674 N N . ALA A 1 89 ? 6.959 -2.407 -3.246 1.00 92.00 89 ALA A N 1
ATOM 675 C CA . ALA A 1 89 ? 6.899 -2.957 -4.598 1.00 92.00 89 ALA A CA 1
ATOM 676 C C . ALA A 1 89 ? 6.863 -1.856 -5.675 1.00 92.00 89 ALA A C 1
ATOM 678 O O . ALA A 1 89 ? 7.574 -1.955 -6.679 1.00 92.00 89 ALA A O 1
ATOM 679 N N . ALA A 1 90 ? 6.102 -0.779 -5.456 1.00 91.12 90 ALA A N 1
ATOM 680 C CA . ALA A 1 90 ? 6.071 0.376 -6.349 1.00 91.12 90 ALA A CA 1
ATOM 681 C C . ALA A 1 90 ? 7.465 1.008 -6.501 1.00 91.12 90 ALA A C 1
ATOM 683 O O . ALA A 1 90 ? 7.930 1.209 -7.624 1.00 91.12 90 ALA A O 1
ATOM 684 N N . LEU A 1 91 ? 8.170 1.243 -5.391 1.00 92.50 91 LEU A N 1
ATOM 685 C CA . LEU A 1 91 ? 9.528 1.793 -5.401 1.00 92.50 91 LEU A CA 1
ATOM 686 C C . LEU A 1 91 ? 10.516 0.886 -6.144 1.00 92.50 91 LEU A C 1
ATOM 688 O O . LEU A 1 91 ? 11.335 1.384 -6.917 1.00 92.50 91 LEU A O 1
ATOM 692 N N . ILE A 1 92 ? 10.413 -0.437 -5.985 1.00 92.75 92 ILE A N 1
ATOM 693 C CA . ILE A 1 92 ? 11.246 -1.399 -6.723 1.00 92.75 92 ILE A CA 1
ATOM 694 C C . ILE A 1 92 ? 11.001 -1.286 -8.234 1.00 92.75 92 ILE A C 1
ATOM 696 O O . ILE A 1 92 ? 11.957 -1.271 -9.015 1.00 92.75 92 ILE A O 1
ATOM 700 N N . LEU A 1 93 ? 9.742 -1.173 -8.673 1.00 89.88 93 LEU A N 1
ATOM 701 C CA . LEU A 1 93 ? 9.422 -0.999 -10.094 1.00 89.88 93 LEU A CA 1
ATOM 702 C C . LEU A 1 93 ? 9.935 0.342 -10.633 1.00 89.88 93 LEU A C 1
ATOM 704 O O . LEU A 1 93 ? 10.505 0.372 -11.725 1.00 89.88 93 LEU A O 1
ATOM 708 N N . ALA A 1 94 ? 9.803 1.429 -9.870 1.00 87.31 94 ALA A N 1
ATOM 709 C CA . ALA A 1 94 ? 10.354 2.734 -10.235 1.00 87.31 94 ALA A CA 1
ATOM 710 C C . ALA A 1 94 ? 11.893 2.703 -10.335 1.00 87.31 94 ALA A C 1
ATOM 712 O O . ALA A 1 94 ? 12.475 3.216 -11.297 1.00 87.31 94 ALA A O 1
ATOM 713 N N . ALA A 1 95 ? 12.569 2.037 -9.395 1.00 88.75 95 ALA A N 1
ATOM 714 C CA . ALA A 1 95 ? 14.017 1.845 -9.422 1.00 88.75 95 ALA A CA 1
ATOM 715 C C . ALA A 1 95 ? 14.457 1.033 -10.654 1.00 88.75 95 ALA A C 1
ATOM 717 O O . ALA A 1 95 ? 15.382 1.425 -11.364 1.00 88.75 95 ALA A O 1
ATOM 718 N N . ARG A 1 96 ? 13.743 -0.046 -10.998 1.00 86.31 96 ARG A N 1
ATOM 719 C CA . ARG A 1 96 ? 14.007 -0.809 -12.232 1.00 86.31 96 ARG A CA 1
ATOM 720 C C . ARG A 1 96 ? 13.759 0.019 -13.492 1.00 86.31 96 ARG A C 1
ATOM 722 O O . ARG A 1 96 ? 14.542 -0.052 -14.437 1.00 86.31 96 ARG A O 1
ATOM 729 N N . ALA A 1 97 ? 12.712 0.841 -13.510 1.00 83.44 97 ALA A N 1
ATOM 730 C CA . ALA A 1 97 ? 12.420 1.724 -14.635 1.00 83.44 97 ALA A CA 1
ATOM 731 C C . ALA A 1 97 ? 13.528 2.768 -14.848 1.00 83.44 97 ALA A C 1
ATOM 733 O O . ALA A 1 97 ? 13.910 3.047 -15.987 1.00 83.44 97 ALA A O 1
ATOM 734 N N . THR A 1 98 ? 14.061 3.336 -13.763 1.00 84.94 98 THR A N 1
ATOM 735 C CA . THR A 1 98 ? 15.164 4.306 -13.827 1.00 84.94 98 THR A CA 1
ATOM 736 C C . THR A 1 98 ? 16.484 3.650 -14.229 1.00 84.94 98 THR A C 1
ATOM 738 O O . THR A 1 98 ? 17.169 4.198 -15.093 1.00 84.94 98 THR A O 1
ATOM 741 N N . ALA A 1 99 ? 16.806 2.464 -13.704 1.00 84.06 99 ALA A N 1
ATOM 742 C CA . ALA A 1 99 ? 17.978 1.688 -14.111 1.00 84.06 99 ALA A CA 1
ATOM 743 C C . ALA A 1 99 ? 17.935 1.331 -15.609 1.00 84.06 99 ALA A C 1
ATOM 745 O O . ALA A 1 99 ? 18.872 1.642 -16.344 1.00 84.06 99 ALA A O 1
ATOM 746 N N . ASN A 1 100 ? 16.805 0.806 -16.096 1.00 81.38 100 ASN A N 1
ATOM 747 C CA . ASN A 1 100 ? 16.620 0.484 -17.516 1.00 81.38 100 ASN A CA 1
ATOM 748 C C . ASN A 1 100 ? 16.688 1.725 -18.416 1.00 81.38 100 ASN A C 1
ATOM 750 O O . ASN A 1 100 ? 17.139 1.647 -19.556 1.00 81.38 100 ASN A O 1
ATOM 754 N N . ARG A 1 101 ? 16.253 2.893 -17.927 1.00 77.56 101 ARG A N 1
ATOM 755 C CA . ARG A 1 101 ? 16.381 4.153 -18.672 1.00 77.56 101 ARG A CA 1
ATOM 756 C C . ARG A 1 101 ? 17.829 4.639 -18.754 1.00 77.56 101 ARG A C 1
ATOM 758 O O . ARG A 1 101 ? 18.176 5.245 -19.759 1.00 77.56 101 ARG A O 1
ATOM 765 N N . ARG A 1 102 ? 18.645 4.412 -17.718 1.00 76.88 102 ARG A N 1
ATOM 766 C CA . ARG A 1 102 ? 20.078 4.754 -17.717 1.00 76.88 102 ARG A CA 1
ATOM 767 C C . ARG A 1 102 ? 20.885 3.833 -18.628 1.00 76.88 102 ARG A C 1
ATOM 769 O O . ARG A 1 102 ? 21.752 4.329 -19.322 1.00 76.88 102 ARG A O 1
ATOM 776 N N . HIS A 1 103 ? 20.570 2.538 -18.653 1.00 72.00 103 HIS A N 1
ATOM 777 C CA . HIS A 1 103 ? 21.249 1.566 -19.518 1.00 72.00 103 HIS A CA 1
ATOM 778 C C . HIS A 1 103 ? 20.938 1.764 -21.015 1.00 72.00 103 HIS A C 1
ATOM 780 O O . HIS A 1 103 ? 21.748 1.437 -21.869 1.00 72.00 103 HIS A O 1
ATOM 786 N N . ASN A 1 104 ? 19.750 2.279 -21.344 1.00 64.88 104 ASN A N 1
ATOM 787 C CA . ASN A 1 104 ? 19.315 2.518 -22.727 1.00 64.88 104 ASN A CA 1
ATOM 788 C C . ASN A 1 104 ? 19.557 3.963 -23.214 1.00 64.88 104 ASN A C 1
ATOM 790 O O . ASN A 1 104 ? 18.952 4.372 -24.208 1.00 64.88 104 ASN A O 1
ATOM 794 N N . ARG A 1 105 ? 20.336 4.756 -22.473 1.00 58.31 105 ARG A N 1
ATOM 795 C CA . ARG A 1 105 ? 20.802 6.092 -22.867 1.00 58.31 105 ARG A CA 1
ATOM 796 C C . ARG A 1 105 ? 22.220 5.989 -23.388 1.00 58.31 105 ARG A C 1
ATOM 798 O O . ARG A 1 105 ? 22.490 6.711 -24.366 1.00 58.31 105 ARG A O 1
#

Foldseek 3Di:
DPDPPPPPDDPPVVLVVLVVLLVVLLVLLVVLLVVLCVLQVLLVLLVCVVVVPDDDPDDDPFDDDPNHTDDSVVSNCRSNVSSVVSNVSSVVSNVVSVVSVVVSD

Radius of gyration: 23.33 Å; chains: 1; bounding box: 48×27×74 Å

Sequence (105 aa):
MANPYEPSDFPITAVATNRRAVRRYWIGSTALLLVGITVALPGLLLLNQELGWIPTQTGIFGIEFNGRPVSNATATRYSIGLGLALWAAALILAARATANRRHNR